Protein AF-A0A564YVU2-F1 (afdb_monomer)

Radius of gyration: 32.35 Å; Cα contacts (8 Å, |Δi|>4): 87; chains: 1; bounding box: 43×33×101 Å

Solvent-accessible surface area (backbone atoms only — not comparable to full-atom values): 7230 Å² total; per-residue (Å²): 135,49,68,50,77,39,76,57,88,86,67,88,73,65,45,66,62,50,31,50,33,33,74,71,58,69,29,54,33,39,36,28,19,62,72,58,45,68,63,29,50,65,53,35,66,73,68,58,86,68,83,89,68,81,58,48,75,42,78,42,62,59,74,78,72,61,46,74,64,60,52,51,53,48,51,51,52,51,51,52,50,52,54,50,53,54,52,51,53,52,53,61,66,68,68,59,80,80,72,81,79,76,82,75,90,71,92,81,86,83,84,86,82,85,131

Nearest PDB structures (foldseek):
  4gri-assembly2_B  TM=6.496E-01  e=3.441E-01  Borreliella burgdorferi B31
  3ru6-assembly2_C  TM=5.193E-01  e=1.873E+00  Campylobacter jejuni subsp. jejuni NCTC 11168 = ATCC 700819
  3ru6-assembly1_D  TM=5.186E-01  e=2.457E+00  Campylobacter jejuni subsp. jejuni NCTC 11168 = ATCC 700819
  3ru6-assembly2_B  TM=5.489E-01  e=3.690E+00  Campylobacter jejuni subsp. jejuni NCTC 11168 = ATCC 700819
  8bvk-assembly1_B  TM=4.495E-01  e=1.335E+00  Agrobacterium tumefaciens

Mean predicted aligned error: 13.22 Å

Organism: Hymenolepis diminuta (NCBI:txid6216)

Structure (mmCIF, N/CA/C/O backbone):
data_AF-A0A564YVU2-F1
#
_entry.id   AF-A0A564YVU2-F1
#
loop_
_atom_site.group_PDB
_atom_site.id
_atom_site.type_symbol
_atom_site.label_atom_id
_atom_site.label_alt_id
_atom_site.label_comp_id
_atom_site.label_asym_id
_atom_site.label_entity_id
_atom_site.label_seq_id
_atom_site.pdbx_PDB_ins_code
_atom_site.Cartn_x
_atom_site.Cartn_y
_atom_site.Cartn_z
_atom_site.occupancy
_atom_site.B_iso_or_equiv
_atom_site.auth_seq_id
_atom_site.auth_comp_id
_atom_site.auth_asym_id
_atom_site.auth_atom_id
_atom_site.pdbx_PDB_model_num
ATOM 1 N N . GLU A 1 1 ? -6.988 -11.821 17.735 1.00 61.44 1 GLU A N 1
ATOM 2 C CA . GLU A 1 1 ? -7.608 -10.484 17.594 1.00 61.44 1 GLU A CA 1
ATOM 3 C C . GLU A 1 1 ? -7.427 -10.024 16.154 1.00 61.44 1 GLU A C 1
ATOM 5 O O . GLU A 1 1 ? -6.365 -10.292 15.605 1.00 61.44 1 GLU A O 1
ATOM 10 N N . ALA A 1 2 ? -8.451 -9.451 15.515 1.00 76.44 2 ALA A N 1
ATOM 11 C CA . ALA A 1 2 ? -8.392 -9.099 14.094 1.00 76.44 2 ALA A CA 1
ATOM 12 C C . ALA A 1 2 ? -7.869 -7.664 13.896 1.00 76.44 2 ALA A C 1
ATOM 14 O O . ALA A 1 2 ? -8.437 -6.712 14.438 1.00 76.44 2 ALA A O 1
ATOM 15 N N . SER A 1 3 ? -6.808 -7.533 13.097 1.00 89.19 3 SER A N 1
ATOM 16 C CA . SER A 1 3 ? -6.162 -6.271 12.726 1.00 89.19 3 SER A CA 1
ATOM 17 C C . SER A 1 3 ? -5.866 -6.271 11.231 1.00 89.19 3 SER A C 1
ATOM 19 O O . SER A 1 3 ? -5.480 -7.300 10.676 1.00 89.19 3 SER A O 1
ATOM 21 N N . LEU A 1 4 ? -6.029 -5.119 10.583 1.00 92.69 4 LEU A N 1
ATOM 22 C CA . LEU A 1 4 ? -5.739 -4.947 9.159 1.00 92.69 4 LEU A CA 1
ATOM 23 C C . LEU A 1 4 ? -4.499 -4.071 8.979 1.00 92.69 4 LEU A C 1
ATOM 25 O O . LEU A 1 4 ? -4.410 -3.001 9.573 1.00 92.69 4 LEU A O 1
ATOM 29 N N . ILE A 1 5 ? -3.567 -4.489 8.123 1.00 93.00 5 ILE A N 1
ATOM 30 C CA . ILE A 1 5 ? -2.399 -3.684 7.748 1.00 93.00 5 ILE A CA 1
ATOM 31 C C . ILE A 1 5 ? -2.370 -3.556 6.226 1.00 93.00 5 ILE A C 1
ATOM 33 O O . ILE A 1 5 ? -2.328 -4.563 5.524 1.00 93.00 5 ILE A O 1
ATOM 37 N N . CYS A 1 6 ? -2.370 -2.325 5.712 1.00 92.38 6 CYS A N 1
ATOM 38 C CA . CYS A 1 6 ? -2.205 -2.032 4.292 1.00 92.38 6 CYS A CA 1
ATOM 39 C C . CYS A 1 6 ? -1.179 -0.914 4.093 1.00 92.38 6 CYS A C 1
ATOM 41 O O . CYS A 1 6 ? -1.436 0.254 4.383 1.00 92.38 6 CYS A O 1
ATOM 43 N N . SER A 1 7 ? -0.008 -1.280 3.575 1.00 89.12 7 SER A N 1
ATOM 44 C CA . SER A 1 7 ? 1.122 -0.373 3.337 1.00 89.12 7 SER A CA 1
ATOM 45 C C . SER A 1 7 ? 1.180 0.192 1.914 1.00 89.12 7 SER A C 1
ATOM 47 O O . SER A 1 7 ? 2.153 0.849 1.550 1.00 89.12 7 SER A O 1
ATOM 49 N N . THR A 1 8 ? 0.163 -0.064 1.092 1.00 85.81 8 THR A N 1
ATOM 50 C CA . THR A 1 8 ? 0.114 0.331 -0.318 1.00 85.81 8 THR A CA 1
ATOM 51 C C . THR A 1 8 ? -1.199 1.027 -0.627 1.00 85.81 8 THR A C 1
ATOM 53 O O . THR A 1 8 ? -2.228 0.617 -0.110 1.00 85.81 8 THR A O 1
ATOM 56 N N . ASN A 1 9 ? -1.173 2.012 -1.525 1.00 86.38 9 ASN A N 1
ATOM 57 C CA . ASN A 1 9 ? -2.377 2.691 -2.021 1.00 86.38 9 ASN A CA 1
ATOM 58 C C . ASN A 1 9 ? -3.038 1.955 -3.200 1.00 86.38 9 ASN A C 1
ATOM 60 O O . ASN A 1 9 ? -3.996 2.437 -3.794 1.00 86.38 9 ASN A O 1
ATOM 64 N N . ARG A 1 10 ? -2.505 0.792 -3.597 1.00 88.56 10 ARG A N 1
ATOM 65 C CA . ARG A 1 10 ? -2.983 0.046 -4.775 1.00 88.56 10 ARG A CA 1
ATOM 66 C C . ARG A 1 10 ? -4.194 -0.845 -4.494 1.00 88.56 10 ARG A C 1
ATOM 68 O O . ARG A 1 10 ? -4.736 -1.434 -5.425 1.00 88.56 10 ARG A O 1
ATOM 75 N N . VAL A 1 11 ? -4.605 -0.970 -3.236 1.00 91.81 11 VAL A N 1
ATOM 76 C CA . VAL A 1 11 ? -5.773 -1.764 -2.837 1.00 91.81 11 VAL A CA 1
ATOM 77 C C . VAL A 1 11 ? -6.996 -0.860 -2.790 1.00 91.81 11 VAL A C 1
ATOM 79 O O . VAL A 1 11 ? -6.932 0.245 -2.270 1.00 91.81 11 VAL A O 1
ATOM 82 N N . HIS A 1 12 ? -8.122 -1.327 -3.318 1.00 92.62 12 HIS A N 1
ATOM 83 C CA . HIS A 1 12 ? -9.393 -0.623 -3.179 1.00 92.62 12 HIS A CA 1
ATOM 84 C C . HIS A 1 12 ? -10.181 -1.262 -2.041 1.00 92.62 12 HIS A C 1
ATOM 86 O O . HIS A 1 12 ? -10.441 -2.464 -2.066 1.00 92.62 12 HIS A O 1
ATOM 92 N N . PHE A 1 13 ? -10.542 -0.462 -1.042 1.00 94.19 13 PHE A N 1
ATOM 93 C CA . PHE A 1 13 ? -11.383 -0.903 0.064 1.00 94.19 13 PHE A CA 1
ATOM 94 C C . PHE A 1 13 ? -12.821 -0.445 -0.143 1.00 94.19 13 PHE A C 1
ATOM 96 O O . PHE A 1 13 ? -13.067 0.675 -0.591 1.00 94.19 13 PHE A O 1
ATOM 103 N N . ASP A 1 14 ? -13.769 -1.277 0.284 1.00 95.56 14 ASP A N 1
ATOM 104 C CA . ASP A 1 14 ? -15.079 -0.777 0.687 1.00 95.56 14 ASP A CA 1
ATOM 105 C C . ASP A 1 14 ? -14.916 -0.076 2.044 1.00 95.56 14 ASP A C 1
ATOM 107 O O . ASP A 1 14 ? -14.928 -0.700 3.110 1.00 95.56 14 ASP A O 1
ATOM 111 N N . TYR A 1 15 ? -14.696 1.238 1.999 1.00 93.75 15 TYR A N 1
ATOM 112 C CA . TYR A 1 15 ? -14.455 2.040 3.197 1.00 93.75 15 TYR A CA 1
ATOM 113 C C . TYR A 1 15 ? -15.673 2.108 4.122 1.00 93.75 15 TYR A C 1
ATOM 115 O O . TYR A 1 15 ? -15.507 2.282 5.328 1.00 93.75 15 TYR A O 1
ATOM 123 N N . LEU A 1 16 ? -16.888 1.932 3.592 1.00 93.44 16 LEU A N 1
ATOM 124 C CA . LEU A 1 16 ? -18.106 1.932 4.393 1.00 93.44 16 LEU A CA 1
ATOM 125 C C . LEU A 1 16 ? -18.220 0.632 5.193 1.00 93.44 16 LEU A C 1
ATOM 127 O O . LEU A 1 16 ? -18.482 0.666 6.397 1.00 93.44 16 LEU A O 1
ATOM 131 N N . ALA A 1 17 ? -17.978 -0.512 4.550 1.00 93.12 17 ALA A N 1
ATOM 132 C CA . ALA A 1 17 ? -17.914 -1.800 5.234 1.00 93.12 17 ALA A CA 1
ATOM 133 C C . ALA A 1 17 ? -16.769 -1.843 6.258 1.00 93.12 17 ALA A C 1
ATOM 135 O O . ALA A 1 17 ? -16.950 -2.349 7.370 1.00 93.12 17 ALA A O 1
ATOM 136 N N . LEU A 1 18 ? -15.614 -1.263 5.918 1.00 92.94 18 LEU A N 1
ATOM 137 C CA . LEU A 1 18 ? -14.469 -1.170 6.821 1.00 92.94 18 LEU A CA 1
ATOM 138 C C . LEU A 1 18 ? -14.778 -0.301 8.049 1.00 92.94 18 LEU A C 1
ATOM 140 O O . LEU A 1 18 ? -14.531 -0.733 9.174 1.00 92.94 18 LEU A O 1
ATOM 144 N N . ALA A 1 19 ? -15.380 0.878 7.858 1.00 91.19 19 ALA A N 1
ATOM 145 C CA . ALA A 1 19 ? -15.790 1.758 8.953 1.00 91.19 19 ALA A CA 1
ATOM 146 C C . ALA A 1 19 ? -16.821 1.086 9.875 1.00 91.19 19 ALA A C 1
ATOM 148 O O . ALA A 1 19 ? -16.681 1.132 11.095 1.00 91.19 19 ALA A O 1
ATOM 149 N N . ARG A 1 20 ? -17.821 0.391 9.311 1.00 90.44 20 ARG A N 1
ATOM 150 C CA . ARG A 1 20 ? -18.794 -0.389 10.100 1.00 90.44 20 ARG A CA 1
ATOM 151 C C . ARG A 1 20 ? -18.123 -1.495 10.904 1.00 90.44 20 ARG A C 1
ATOM 153 O O . ARG A 1 20 ? -18.430 -1.658 12.079 1.00 90.44 20 ARG A O 1
ATOM 160 N N . SER A 1 21 ? -17.193 -2.224 10.291 1.00 90.88 21 SER A N 1
ATOM 161 C CA . SER A 1 21 ? -16.475 -3.317 10.954 1.00 90.88 21 SER A CA 1
ATOM 162 C C . SER A 1 21 ? -15.610 -2.824 12.117 1.00 90.88 21 SER A C 1
ATOM 164 O O . SER A 1 21 ? -15.509 -3.513 13.130 1.00 90.88 21 SER A O 1
ATOM 166 N N . LEU A 1 22 ? -15.023 -1.630 11.991 1.00 89.69 22 LEU A N 1
ATOM 167 C CA . LEU A 1 22 ? -14.296 -0.965 13.074 1.00 89.69 22 LEU A CA 1
ATOM 168 C C . LEU A 1 22 ? -15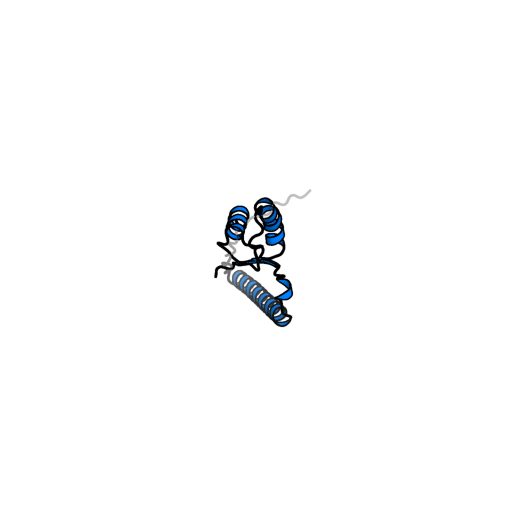.230 -0.554 14.216 1.00 89.69 22 LEU A C 1
ATOM 170 O O . LEU A 1 22 ? -14.960 -0.876 15.368 1.00 89.69 22 LEU A O 1
ATOM 174 N N . ASN A 1 23 ? -16.359 0.079 13.896 1.00 86.94 23 ASN A N 1
ATOM 175 C CA . ASN A 1 23 ? -17.322 0.542 14.900 1.00 86.94 23 ASN A CA 1
ATOM 176 C C . ASN A 1 23 ? -18.030 -0.599 15.637 1.00 86.94 23 ASN A C 1
ATOM 178 O O . ASN A 1 23 ? -18.357 -0.477 16.811 1.00 86.94 23 ASN A O 1
ATOM 182 N N . GLN A 1 24 ? -18.246 -1.729 14.965 1.00 87.69 24 GLN A N 1
ATOM 183 C CA . GLN A 1 24 ? -18.825 -2.931 15.568 1.00 87.69 24 GLN A CA 1
ATOM 184 C C . GLN A 1 24 ? -17.812 -3.734 16.400 1.00 87.69 24 GLN A C 1
ATOM 186 O O . GLN A 1 24 ? -18.179 -4.740 17.000 1.00 87.69 24 GLN A O 1
ATOM 191 N N . GLY A 1 25 ? -16.534 -3.337 16.414 1.00 86.88 25 GLY A N 1
ATOM 192 C CA . GLY A 1 25 ? -15.471 -4.067 17.106 1.00 86.88 25 GLY A CA 1
ATOM 193 C C . GLY A 1 25 ? -15.070 -5.386 16.435 1.00 86.88 25 GLY A C 1
ATOM 194 O O . GLY A 1 25 ? -14.280 -6.142 17.002 1.00 86.88 25 GLY A O 1
ATOM 195 N N . ASN A 1 26 ? -15.561 -5.658 15.219 1.00 89.31 26 ASN A N 1
ATOM 196 C CA . ASN A 1 26 ? -15.160 -6.824 14.423 1.00 89.31 26 ASN A CA 1
ATOM 197 C C . ASN A 1 26 ? -13.681 -6.733 14.022 1.00 89.31 26 ASN A C 1
ATOM 199 O O . ASN A 1 26 ? -12.994 -7.747 13.905 1.00 89.31 26 ASN A O 1
ATOM 203 N N . ILE A 1 27 ? -13.190 -5.506 13.829 1.00 90.56 27 ILE A N 1
ATOM 204 C CA . ILE A 1 27 ? -11.778 -5.188 13.625 1.00 90.56 27 ILE A CA 1
ATOM 205 C C . ILE A 1 27 ? -11.354 -4.247 14.749 1.00 90.56 27 ILE A C 1
ATOM 207 O O . ILE A 1 27 ? -11.957 -3.194 14.935 1.00 90.56 27 ILE A O 1
ATOM 211 N N . LYS A 1 28 ? -10.300 -4.609 15.488 1.00 88.25 28 LYS A N 1
ATOM 212 C CA . LYS A 1 28 ? -9.815 -3.793 16.613 1.00 88.25 28 LYS A CA 1
ATOM 213 C C . LYS A 1 28 ? -8.952 -2.618 16.162 1.00 88.25 28 LYS A C 1
ATOM 215 O O . LYS A 1 28 ? -8.945 -1.565 16.799 1.00 88.25 28 LYS A O 1
ATOM 220 N N . SER A 1 29 ? -8.174 -2.819 15.102 1.00 91.62 29 SER A N 1
ATOM 221 C CA . SER A 1 29 ? -7.226 -1.820 14.625 1.00 91.62 29 SER A CA 1
ATOM 222 C C . SER A 1 29 ? -6.955 -1.926 13.134 1.00 91.62 29 SER A C 1
ATOM 224 O O . SER A 1 29 ? -7.013 -3.007 12.538 1.00 91.62 29 SER A O 1
ATOM 226 N N . VAL A 1 30 ? -6.621 -0.783 12.543 1.00 93.88 30 VAL A N 1
ATOM 227 C CA . VAL A 1 30 ? -6.154 -0.689 11.163 1.00 93.88 30 VAL A CA 1
ATOM 228 C C . VAL A 1 30 ? -4.881 0.142 11.101 1.00 93.88 30 VAL A C 1
ATOM 230 O O . VAL A 1 30 ? -4.776 1.193 11.729 1.00 93.88 30 VAL A O 1
ATOM 233 N N . VAL A 1 31 ? -3.918 -0.325 10.317 1.00 94.00 31 VAL A N 1
ATOM 234 C CA . VAL A 1 31 ? -2.696 0.402 9.980 1.00 94.00 31 VAL A CA 1
ATOM 235 C C . VAL A 1 31 ? -2.700 0.608 8.475 1.00 94.00 31 VAL A C 1
ATOM 237 O O . VAL A 1 31 ? -2.546 -0.347 7.716 1.00 94.00 31 VAL A O 1
ATOM 240 N N . LEU A 1 32 ? -2.936 1.834 8.027 1.00 94.06 32 LEU A N 1
ATOM 241 C CA . LEU A 1 32 ? -3.225 2.134 6.629 1.00 94.06 32 LEU A CA 1
ATOM 242 C C . LEU A 1 32 ? -2.333 3.258 6.115 1.00 94.06 32 LEU A C 1
ATOM 244 O O . LEU A 1 32 ? -1.911 4.135 6.866 1.00 94.06 32 LEU A O 1
ATOM 248 N N . ALA A 1 33 ? -2.036 3.239 4.820 1.00 92.81 33 ALA A N 1
ATOM 249 C CA . ALA A 1 33 ? -1.365 4.356 4.176 1.00 92.81 33 ALA A CA 1
ATOM 250 C C . ALA A 1 33 ? -2.242 5.624 4.218 1.00 92.81 33 ALA A C 1
ATOM 252 O O . ALA A 1 33 ? -3.473 5.549 4.285 1.00 92.81 33 ALA A O 1
ATOM 253 N N . LYS A 1 34 ? -1.601 6.796 4.157 1.00 91.50 34 LYS A N 1
ATOM 254 C CA . LYS A 1 34 ? -2.245 8.111 4.323 1.00 91.50 34 LYS A CA 1
ATOM 255 C C . LYS A 1 34 ? -3.510 8.306 3.477 1.00 91.50 34 LYS A C 1
ATOM 257 O O . LYS A 1 34 ? -4.501 8.836 3.970 1.00 91.50 34 LYS A O 1
ATOM 262 N N . GLU A 1 35 ? -3.491 7.868 2.219 1.00 92.06 35 GLU A N 1
ATOM 263 C CA . GLU A 1 35 ? -4.636 8.005 1.307 1.00 92.06 35 GLU A CA 1
ATOM 264 C C . GLU A 1 35 ? -5.851 7.199 1.783 1.00 92.06 35 GLU A C 1
ATOM 266 O O . GLU A 1 35 ? -6.974 7.698 1.779 1.00 92.06 35 GLU A O 1
ATOM 271 N N . HIS A 1 36 ? -5.637 5.979 2.275 1.00 94.56 36 HIS A N 1
ATOM 272 C CA . HIS A 1 36 ? -6.714 5.160 2.830 1.00 94.56 36 HIS A CA 1
ATOM 273 C C . HIS A 1 36 ? -7.292 5.754 4.114 1.00 94.56 36 HIS A C 1
ATOM 275 O O . HIS A 1 36 ? -8.502 5.692 4.321 1.00 94.56 36 HIS A O 1
ATOM 281 N N . ILE A 1 37 ? -6.455 6.367 4.953 1.00 92.38 37 ILE A N 1
ATOM 282 C CA . ILE A 1 37 ? -6.910 7.054 6.167 1.00 92.38 37 ILE A CA 1
ATOM 283 C C . ILE A 1 37 ? -7.791 8.250 5.828 1.00 92.38 37 ILE A C 1
ATOM 285 O O . ILE A 1 37 ? -8.844 8.414 6.443 1.00 92.38 37 ILE A O 1
ATOM 289 N N . ALA A 1 38 ? -7.401 9.046 4.830 1.00 92.00 38 ALA A N 1
ATOM 290 C CA . ALA A 1 38 ? -8.183 10.194 4.382 1.00 92.00 38 ALA A CA 1
ATOM 291 C C . ALA A 1 38 ? -9.594 9.794 3.910 1.00 92.00 38 ALA A C 1
ATOM 293 O O . ALA A 1 38 ? -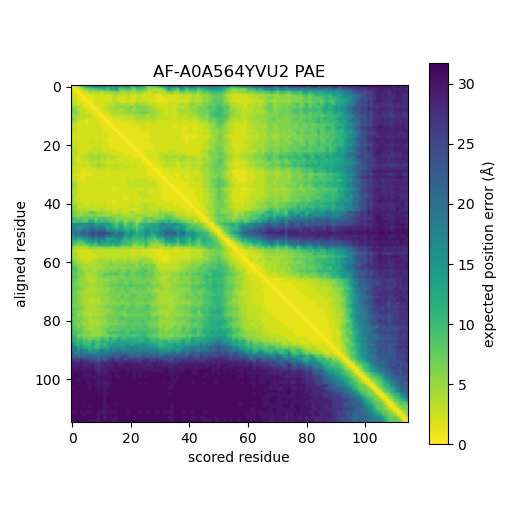10.547 10.531 4.147 1.00 92.00 38 ALA A O 1
ATOM 294 N N . ASN A 1 39 ? -9.738 8.609 3.309 1.00 93.56 39 ASN A N 1
ATOM 295 C CA . ASN A 1 39 ? -11.032 8.079 2.870 1.00 93.56 39 ASN A CA 1
ATOM 296 C C . ASN A 1 39 ? -11.845 7.446 4.012 1.00 93.56 39 ASN A C 1
ATOM 298 O O . ASN A 1 39 ? -13.073 7.505 4.009 1.00 93.56 39 ASN A O 1
ATOM 302 N N . LEU A 1 40 ? -11.176 6.828 4.989 1.00 92.19 40 LEU A N 1
ATOM 303 C CA . LEU A 1 40 ? -11.823 6.097 6.080 1.00 92.19 40 LEU A CA 1
ATOM 304 C C . LEU A 1 40 ? -12.302 7.007 7.221 1.00 92.19 40 LEU A C 1
ATOM 306 O O . LEU A 1 40 ? -13.390 6.792 7.756 1.00 92.19 40 LEU A O 1
ATOM 310 N N . LEU A 1 41 ? -11.501 8.009 7.604 1.00 88.81 41 LEU A N 1
ATOM 311 C CA . LEU A 1 41 ? -11.769 8.877 8.759 1.00 88.81 41 LEU A CA 1
ATOM 312 C C . LEU A 1 41 ? -13.143 9.564 8.712 1.00 88.81 41 LEU A C 1
ATOM 314 O O . LEU A 1 41 ? -13.856 9.461 9.711 1.00 88.81 41 LEU A O 1
ATOM 318 N N . PRO A 1 42 ? -13.564 10.200 7.597 1.00 88.69 42 PRO A N 1
ATOM 319 C CA . PRO A 1 42 ? -14.855 10.888 7.540 1.00 88.69 42 PRO A CA 1
ATOM 320 C C . PRO A 1 42 ? -16.041 9.946 7.788 1.00 88.69 42 PRO A C 1
ATOM 322 O O . PRO A 1 42 ? -16.993 10.294 8.490 1.00 88.69 42 PRO A O 1
ATOM 325 N N . LEU A 1 43 ? -15.964 8.724 7.253 1.00 88.44 43 LEU A N 1
ATOM 326 C CA . LEU A 1 43 ? -17.001 7.706 7.414 1.00 88.44 43 LEU A CA 1
ATOM 327 C C . LEU A 1 43 ? -17.040 7.196 8.852 1.00 88.44 43 LEU A C 1
ATOM 329 O O . LEU A 1 43 ? -18.110 7.103 9.451 1.00 88.44 43 LEU A O 1
ATOM 333 N N . HIS A 1 44 ? -15.872 6.928 9.428 1.00 83.19 44 HIS A N 1
ATOM 334 C CA . HIS A 1 44 ? -15.754 6.504 10.814 1.00 83.19 44 HIS A CA 1
ATOM 335 C C . HIS A 1 44 ? -16.366 7.534 11.782 1.00 83.19 44 HIS A C 1
ATOM 337 O O . HIS A 1 44 ? -17.190 7.167 12.619 1.00 83.19 44 HIS A O 1
ATOM 343 N N . THR A 1 45 ? -16.050 8.826 11.613 1.00 78.56 45 THR A N 1
ATOM 344 C CA . THR A 1 45 ? -16.605 9.908 12.447 1.00 78.56 45 THR A CA 1
ATOM 345 C C . THR A 1 45 ? -18.114 10.077 12.306 1.00 78.56 45 THR A C 1
ATOM 347 O O . THR A 1 45 ? -18.758 10.504 13.254 1.00 78.56 45 THR A O 1
ATOM 350 N N . SER A 1 46 ? -18.687 9.735 11.148 1.00 76.44 46 SER A N 1
ATOM 351 C CA . SER A 1 46 ? -20.134 9.851 10.913 1.00 76.44 46 SER A CA 1
ATOM 352 C C . SER A 1 46 ? -20.960 8.707 11.509 1.00 76.44 46 SER A C 1
ATOM 354 O O . SER A 1 46 ? -22.150 8.874 11.741 1.00 76.44 46 SER A O 1
ATOM 356 N N . ILE A 1 47 ? -20.346 7.541 11.733 1.00 76.44 47 ILE A N 1
ATOM 357 C CA . ILE A 1 47 ? -21.037 6.324 12.194 1.00 76.44 47 ILE A CA 1
ATOM 358 C C . ILE A 1 47 ? -20.863 6.125 13.711 1.00 76.44 47 ILE A C 1
ATOM 360 O O . ILE A 1 47 ? -21.674 5.457 14.348 1.00 76.44 47 ILE A O 1
ATOM 364 N N . SER A 1 48 ? -19.800 6.677 14.300 1.00 65.75 48 SER A N 1
ATOM 365 C CA . SER A 1 48 ? -19.481 6.515 15.720 1.00 65.75 48 SER A CA 1
ATOM 366 C C . SER A 1 48 ? -20.295 7.477 16.601 1.00 65.75 48 SER A C 1
ATOM 368 O O . SER A 1 48 ? -19.795 8.533 16.979 1.00 65.75 48 SER A O 1
ATOM 370 N N . GLU A 1 49 ? -21.522 7.102 16.973 1.00 60.94 49 GLU A N 1
ATOM 371 C CA . GLU A 1 49 ? -22.300 7.798 18.021 1.00 60.94 49 GLU A CA 1
ATOM 372 C C . GLU A 1 49 ? -21.944 7.335 19.447 1.00 60.94 49 GLU A C 1
ATOM 374 O O . GLU A 1 49 ? -22.212 8.048 20.414 1.00 60.94 49 GLU A O 1
ATOM 379 N N . ASP A 1 50 ? -21.307 6.167 19.596 1.00 59.53 50 ASP A N 1
ATOM 380 C CA . ASP A 1 50 ? -21.097 5.515 20.892 1.00 59.53 50 ASP A CA 1
ATOM 381 C C . ASP A 1 50 ? -19.599 5.379 21.229 1.00 59.53 50 ASP A C 1
ATOM 383 O O . ASP A 1 50 ? -18.804 4.817 20.478 1.00 59.53 50 ASP A O 1
ATOM 387 N N . THR A 1 51 ? -19.190 5.925 22.376 1.00 54.00 51 THR A N 1
ATOM 388 C CA . THR A 1 51 ? -17.784 6.181 22.762 1.00 54.00 51 THR A CA 1
ATOM 389 C C . THR A 1 51 ? -17.084 4.999 23.445 1.00 54.00 51 THR A C 1
ATOM 391 O O . THR A 1 51 ? -15.987 5.154 23.984 1.00 54.00 51 THR A O 1
ATOM 394 N N . ARG A 1 52 ? -17.677 3.797 23.454 1.00 54.66 52 ARG A N 1
ATOM 395 C CA . ARG A 1 52 ? -17.182 2.691 24.300 1.00 54.66 52 ARG A CA 1
ATOM 396 C C . ARG A 1 52 ? -15.854 2.065 23.867 1.00 54.66 52 ARG A C 1
ATOM 398 O O . ARG A 1 52 ? -15.195 1.457 24.707 1.00 54.66 52 ARG A O 1
ATOM 405 N N . SER A 1 53 ? -15.407 2.256 22.627 1.00 59.09 53 SER A N 1
ATOM 406 C CA . SER A 1 53 ? -14.010 2.009 22.251 1.00 59.09 53 SER A CA 1
ATOM 407 C C . SER A 1 53 ? -13.663 2.741 20.960 1.00 59.09 53 SER A C 1
ATOM 409 O O . SER A 1 53 ? -14.147 2.365 19.896 1.00 59.09 53 SER A O 1
ATOM 411 N N . SER A 1 54 ? -12.803 3.754 21.029 1.00 64.56 54 SER A N 1
ATOM 412 C CA . SER A 1 54 ? -12.246 4.371 19.823 1.00 64.56 54 SER A CA 1
ATOM 413 C C . SER A 1 54 ? -11.384 3.338 19.085 1.00 64.56 54 SER A C 1
ATOM 415 O O . SER A 1 54 ? -10.405 2.858 19.669 1.00 64.56 54 SER A O 1
ATOM 417 N N . PRO A 1 55 ? -11.705 2.956 17.837 1.00 70.38 55 PRO A N 1
ATOM 418 C CA . PRO A 1 55 ? -10.886 2.003 17.106 1.00 70.38 55 PRO A CA 1
ATOM 419 C C . PRO A 1 55 ? -9.513 2.600 16.809 1.00 70.38 55 PRO A C 1
ATOM 421 O O . PRO A 1 55 ? -9.349 3.798 16.567 1.00 70.38 55 PRO A O 1
ATOM 424 N N . ASN A 1 56 ? -8.499 1.741 16.843 1.00 85.38 56 ASN A N 1
ATOM 425 C CA . ASN A 1 56 ? -7.112 2.158 16.705 1.00 85.38 56 ASN A CA 1
ATOM 426 C C . ASN A 1 56 ? -6.750 2.262 15.215 1.00 85.38 56 ASN A C 1
ATOM 428 O O . ASN A 1 56 ? -6.441 1.257 14.572 1.00 85.38 56 ASN A O 1
ATOM 432 N N . ILE A 1 57 ? -6.842 3.474 14.664 1.00 90.69 57 ILE A N 1
ATOM 433 C CA . ILE A 1 57 ? -6.487 3.803 13.277 1.00 90.69 57 ILE A CA 1
ATOM 434 C C . ILE A 1 57 ? -5.093 4.442 13.276 1.00 90.69 57 ILE A C 1
ATOM 436 O O . ILE A 1 57 ? -4.900 5.501 13.870 1.00 90.69 57 ILE A O 1
ATOM 440 N N . GLN A 1 58 ? -4.125 3.824 12.598 1.00 91.88 58 GLN A N 1
ATOM 441 C CA . GLN A 1 58 ? -2.744 4.311 12.522 1.00 91.88 58 GLN A CA 1
ATOM 442 C C . GLN A 1 58 ? -2.286 4.509 11.083 1.00 91.88 58 GLN A C 1
ATOM 444 O O . GLN A 1 58 ? -2.556 3.683 10.212 1.00 91.88 58 GLN A O 1
ATOM 449 N N . GLU A 1 59 ? -1.530 5.581 10.852 1.00 92.50 59 GLU A N 1
ATOM 450 C CA . GLU A 1 59 ? -0.880 5.840 9.570 1.00 92.50 59 GLU A CA 1
ATOM 451 C C . GLU A 1 59 ? 0.440 5.084 9.457 1.00 92.50 59 GLU A C 1
ATOM 453 O O . GLU A 1 59 ? 1.329 5.226 10.298 1.00 92.50 59 GLU A O 1
ATOM 458 N N . ILE A 1 60 ? 0.601 4.340 8.364 1.00 91.94 60 ILE A N 1
ATOM 459 C CA . ILE A 1 60 ? 1.915 3.885 7.917 1.00 91.94 60 ILE A CA 1
ATOM 460 C C . ILE A 1 60 ? 2.436 4.815 6.830 1.00 91.94 60 ILE A C 1
ATOM 462 O O . ILE A 1 60 ? 1.743 5.125 5.862 1.00 91.94 60 ILE A O 1
ATOM 466 N N . ASN A 1 61 ? 3.689 5.240 6.981 1.00 87.44 61 ASN A N 1
ATOM 467 C CA . ASN A 1 61 ? 4.407 5.985 5.958 1.00 87.44 61 ASN A CA 1
ATOM 468 C C . ASN A 1 61 ? 5.320 5.013 5.191 1.00 87.44 61 ASN A C 1
ATOM 470 O O . ASN A 1 61 ? 6.361 4.626 5.732 1.00 87.44 61 ASN A O 1
ATOM 474 N N . PRO A 1 62 ? 4.983 4.634 3.943 1.00 81.62 62 PRO A N 1
ATOM 475 C CA . PRO A 1 62 ? 5.771 3.667 3.182 1.00 81.62 62 PRO A CA 1
ATOM 476 C C . PRO A 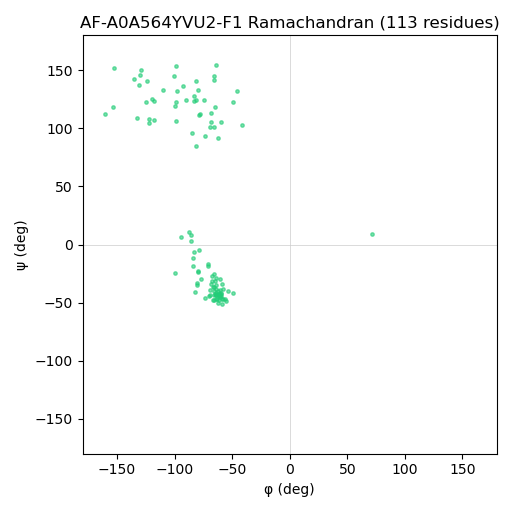1 62 ? 7.210 4.128 2.938 1.00 81.62 62 PRO A C 1
ATOM 478 O O . PRO A 1 62 ? 8.113 3.301 2.888 1.00 81.62 62 PRO A O 1
ATOM 481 N N . ALA A 1 63 ? 7.460 5.441 2.855 1.00 83.81 63 ALA A N 1
ATOM 482 C CA . ALA A 1 63 ? 8.811 5.960 2.663 1.00 83.81 63 ALA A CA 1
ATOM 483 C C . ALA A 1 63 ? 9.716 5.709 3.878 1.00 83.81 63 ALA A C 1
ATOM 485 O O . ALA A 1 63 ? 10.921 5.551 3.707 1.00 83.81 63 ALA A O 1
ATOM 486 N N . LYS A 1 64 ? 9.154 5.595 5.092 1.00 85.19 64 LYS A N 1
ATOM 487 C CA . LYS A 1 64 ? 9.922 5.199 6.286 1.00 85.19 64 LYS A CA 1
ATOM 488 C C . LYS A 1 64 ? 10.342 3.727 6.265 1.00 85.19 64 LYS A C 1
ATOM 490 O O . LYS A 1 64 ? 11.227 3.350 7.023 1.00 85.19 64 LYS A O 1
ATOM 495 N N . LEU A 1 65 ? 9.721 2.905 5.418 1.00 83.50 65 LEU A N 1
ATOM 496 C CA . LEU A 1 65 ? 10.088 1.498 5.241 1.00 83.50 65 LEU A CA 1
ATOM 497 C C . LEU A 1 65 ? 11.249 1.323 4.250 1.00 83.50 65 LEU A C 1
ATOM 499 O O . LEU A 1 65 ? 11.802 0.231 4.143 1.00 83.50 65 LEU A O 1
ATOM 503 N N . LEU A 1 66 ? 11.617 2.378 3.516 1.00 88.75 66 LEU A N 1
ATOM 504 C CA . LEU A 1 66 ? 12.690 2.330 2.529 1.00 88.75 66 LEU A CA 1
ATOM 505 C C . LEU A 1 66 ? 14.045 2.520 3.209 1.00 88.75 66 LEU A C 1
ATOM 5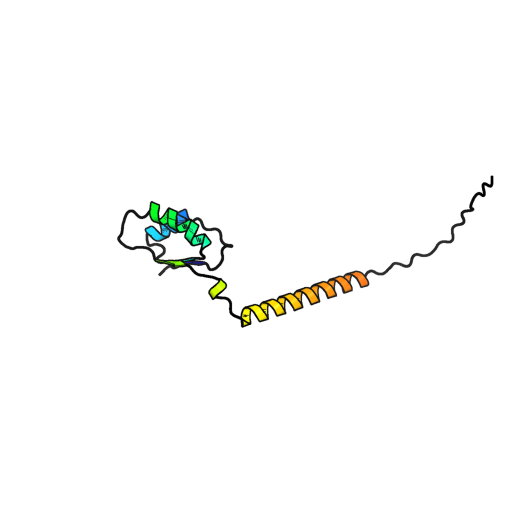07 O O . LEU A 1 66 ? 14.308 3.540 3.844 1.00 88.75 66 LEU A O 1
ATOM 511 N N . THR A 1 67 ? 14.942 1.557 3.015 1.00 93.44 67 THR A N 1
ATOM 512 C CA . THR A 1 67 ? 16.341 1.669 3.439 1.00 93.44 67 THR A CA 1
ATOM 513 C C . THR A 1 67 ? 17.224 2.083 2.265 1.00 93.44 67 THR A C 1
ATOM 515 O O . THR A 1 67 ? 16.930 1.772 1.106 1.00 93.44 67 THR A O 1
ATOM 518 N N . LYS A 1 68 ? 18.356 2.740 2.550 1.00 94.75 68 LYS A N 1
ATOM 519 C CA . LYS A 1 68 ? 19.365 3.069 1.526 1.00 94.75 68 LYS A CA 1
ATOM 520 C C . LYS A 1 68 ? 19.810 1.824 0.750 1.00 94.75 68 LYS A C 1
ATOM 522 O O . LYS A 1 68 ? 19.962 1.879 -0.465 1.00 94.75 68 LYS A O 1
ATOM 527 N N . GLU A 1 69 ? 19.980 0.709 1.454 1.00 96.00 69 GLU A N 1
ATOM 528 C CA . GLU A 1 69 ? 20.333 -0.580 0.864 1.00 96.00 69 GLU A CA 1
ATOM 529 C C . GLU A 1 69 ? 19.250 -1.078 -0.099 1.00 96.00 69 GLU A C 1
ATOM 531 O O . GLU A 1 69 ? 19.555 -1.353 -1.255 1.00 96.00 69 GLU A O 1
ATOM 536 N N . SER A 1 70 ? 17.979 -1.090 0.321 1.00 94.19 70 SER A N 1
ATOM 537 C CA . SER A 1 70 ? 16.865 -1.519 -0.538 1.00 94.19 70 SER A CA 1
ATOM 538 C C . SER A 1 70 ? 16.759 -0.689 -1.823 1.00 94.19 70 SER A C 1
ATOM 540 O O . SER A 1 70 ? 16.519 -1.236 -2.899 1.00 94.19 70 SER A O 1
ATOM 542 N N . LEU A 1 71 ? 17.015 0.621 -1.736 1.00 95.06 71 LEU A N 1
ATOM 543 C CA . LEU A 1 71 ? 17.020 1.521 -2.888 1.00 95.06 71 LEU A CA 1
ATOM 544 C C . LEU A 1 71 ? 18.196 1.249 -3.828 1.00 95.06 71 LEU A C 1
ATOM 546 O O . LEU A 1 71 ? 18.006 1.224 -5.044 1.00 95.06 71 LEU A O 1
ATOM 550 N N . ASN A 1 72 ? 19.397 1.036 -3.286 1.00 97.38 72 ASN A N 1
ATOM 551 C CA . ASN A 1 72 ? 20.576 0.708 -4.086 1.00 97.38 72 ASN A CA 1
ATOM 552 C C . ASN A 1 72 ? 20.395 -0.627 -4.816 1.00 97.38 72 ASN A C 1
ATOM 554 O O . ASN A 1 72 ? 20.599 -0.690 -6.027 1.00 97.38 72 ASN A O 1
ATOM 558 N N . THR A 1 73 ? 19.934 -1.659 -4.108 1.00 97.69 73 THR A N 1
ATOM 559 C CA . THR A 1 73 ? 19.638 -2.972 -4.690 1.00 97.69 73 THR A CA 1
ATOM 560 C C . THR A 1 73 ? 18.570 -2.870 -5.773 1.00 97.69 73 THR A C 1
ATOM 562 O O . THR A 1 73 ? 18.737 -3.414 -6.861 1.00 97.69 73 THR A O 1
ATOM 565 N N . HIS A 1 74 ? 17.494 -2.112 -5.536 1.00 97.00 74 HIS A N 1
ATOM 566 C CA . HIS A 1 74 ? 16.460 -1.905 -6.548 1.00 97.00 74 HIS A CA 1
ATOM 567 C C . HIS A 1 74 ? 17.011 -1.228 -7.811 1.00 97.00 74 HIS A C 1
ATOM 569 O O . HIS A 1 74 ? 16.741 -1.690 -8.918 1.00 97.00 74 HIS A O 1
ATOM 575 N N . ARG A 1 75 ? 17.825 -0.174 -7.665 1.00 97.56 75 ARG A N 1
ATOM 576 C CA . ARG A 1 75 ? 18.456 0.519 -8.803 1.00 97.56 75 ARG A CA 1
ATOM 577 C C . ARG A 1 75 ? 19.365 -0.405 -9.607 1.00 97.56 75 ARG A C 1
ATOM 579 O O . ARG A 1 75 ? 19.300 -0.387 -10.834 1.00 97.56 75 ARG A O 1
ATOM 586 N N . GLN A 1 76 ? 20.170 -1.219 -8.927 1.00 98.25 76 GLN A N 1
ATOM 587 C CA . GLN A 1 76 ? 21.035 -2.198 -9.577 1.00 98.25 76 GLN A CA 1
ATOM 588 C C . GLN A 1 76 ? 20.210 -3.222 -10.367 1.00 98.25 76 GLN A C 1
ATOM 590 O O . GLN A 1 76 ? 20.455 -3.421 -11.554 1.00 98.25 76 GLN A O 1
ATOM 595 N N . ASN A 1 77 ? 19.166 -3.785 -9.753 1.00 98.12 77 ASN A N 1
ATOM 596 C CA . ASN A 1 77 ? 18.285 -4.756 -10.404 1.00 98.12 77 ASN A CA 1
ATOM 597 C C . ASN A 1 77 ? 17.594 -4.174 -11.647 1.00 98.12 77 ASN A C 1
ATOM 599 O O . ASN A 1 77 ? 17.496 -4.845 -12.672 1.00 98.12 77 ASN A O 1
ATOM 603 N N . VAL A 1 78 ? 17.132 -2.921 -11.578 1.00 98.19 78 VAL A N 1
ATOM 604 C CA . VAL A 1 78 ? 16.523 -2.226 -12.724 1.00 98.19 78 VAL A CA 1
ATOM 605 C C . VAL A 1 78 ? 17.551 -1.997 -13.834 1.00 98.19 78 VAL A C 1
ATOM 607 O O . VAL A 1 78 ? 17.249 -2.253 -14.998 1.00 98.19 78 VAL A O 1
ATOM 610 N N . SER A 1 79 ? 18.768 -1.566 -13.491 1.00 98.12 79 SER A N 1
ATOM 611 C CA . SER A 1 79 ? 19.861 -1.381 -14.456 1.00 98.12 79 SER A CA 1
ATOM 612 C C . SER A 1 79 ? 20.200 -2.683 -15.190 1.00 98.12 79 SER A C 1
ATOM 614 O O . SER A 1 79 ? 20.285 -2.718 -16.422 1.00 98.12 79 SER A O 1
ATOM 616 N N . GLU A 1 80 ? 20.324 -3.782 -14.446 1.00 97.94 80 GLU A N 1
ATOM 617 C CA . GLU A 1 80 ? 20.586 -5.104 -15.011 1.00 97.94 80 GLU A CA 1
ATOM 618 C C . GLU A 1 80 ? 19.443 -5.589 -15.900 1.00 97.94 80 GLU A C 1
ATOM 620 O O . GLU A 1 80 ? 19.694 -6.102 -16.991 1.00 97.94 80 GLU A O 1
ATOM 625 N N . PHE A 1 81 ? 18.193 -5.399 -15.470 1.00 97.81 81 PHE A N 1
ATOM 626 C CA . PHE A 1 81 ? 17.021 -5.756 -16.262 1.00 97.81 81 PHE A CA 1
ATOM 627 C C . PHE A 1 81 ? 17.004 -5.021 -17.605 1.00 97.81 81 PHE A C 1
ATOM 629 O O . PHE A 1 81 ? 16.896 -5.661 -18.650 1.00 97.81 81 PHE A O 1
ATOM 636 N N . VAL A 1 82 ? 17.171 -3.694 -17.594 1.00 97.38 82 VAL A N 1
ATOM 637 C CA . VAL A 1 82 ? 17.185 -2.879 -18.819 1.00 97.38 82 VAL A CA 1
ATOM 638 C C . VAL A 1 82 ? 18.337 -3.293 -19.733 1.00 97.38 82 VAL A C 1
ATOM 640 O O . VAL A 1 82 ? 18.140 -3.462 -20.933 1.00 97.38 82 VAL A O 1
ATOM 643 N N . SER A 1 83 ? 19.525 -3.529 -19.173 1.00 96.69 83 SER A N 1
ATOM 644 C CA . SER A 1 83 ? 20.693 -3.965 -19.945 1.00 96.69 83 SER A CA 1
ATOM 645 C C . SER A 1 83 ? 20.457 -5.310 -20.636 1.00 96.69 83 SER A C 1
ATOM 647 O O . SER A 1 83 ? 20.816 -5.484 -21.800 1.00 96.69 83 SER A O 1
ATOM 649 N N . ARG A 1 84 ? 19.834 -6.273 -19.944 1.00 96.50 84 ARG A N 1
ATOM 650 C CA . ARG A 1 84 ? 19.473 -7.573 -20.532 1.00 96.50 84 ARG A CA 1
ATOM 651 C C . ARG A 1 84 ? 18.418 -7.412 -21.618 1.00 96.50 84 ARG A C 1
ATOM 653 O O . ARG A 1 84 ? 18.619 -7.906 -22.721 1.00 96.50 84 ARG A O 1
ATOM 660 N N . PHE A 1 85 ? 17.363 -6.653 -21.337 1.00 96.75 85 PHE A N 1
ATOM 661 C CA . PHE A 1 85 ? 16.282 -6.397 -22.284 1.00 96.75 85 PHE A CA 1
ATOM 662 C C . PHE A 1 85 ? 16.793 -5.797 -23.602 1.00 96.75 85 PHE A C 1
ATOM 664 O O . PHE A 1 85 ? 16.467 -6.296 -24.677 1.00 96.75 85 PHE A O 1
ATOM 671 N N . LEU A 1 86 ? 17.656 -4.778 -23.532 1.00 95.12 86 LEU A N 1
ATOM 672 C CA . LEU A 1 86 ? 18.241 -4.154 -24.722 1.00 95.12 86 LEU A CA 1
ATOM 673 C C . LEU A 1 86 ? 19.138 -5.123 -25.504 1.00 95.12 86 LEU A C 1
ATOM 675 O O . LEU A 1 86 ? 19.049 -5.190 -26.729 1.00 95.12 86 LEU A O 1
ATOM 679 N N . ASN A 1 87 ? 19.971 -5.906 -24.815 1.00 93.12 87 ASN A N 1
ATOM 680 C CA . ASN A 1 87 ? 20.821 -6.902 -25.467 1.00 93.12 87 ASN A CA 1
ATOM 681 C C . ASN A 1 87 ? 20.003 -8.002 -26.157 1.00 93.12 87 ASN A C 1
ATOM 683 O O . ASN A 1 87 ? 20.366 -8.441 -27.249 1.00 93.12 87 ASN A O 1
ATOM 687 N N . ASP A 1 88 ? 18.902 -8.439 -25.550 1.00 92.75 88 ASP A N 1
ATOM 688 C CA . ASP A 1 88 ? 18.029 -9.455 -26.133 1.00 92.75 88 ASP A CA 1
ATOM 689 C C . ASP A 1 88 ? 17.287 -8.917 -27.363 1.00 92.75 88 ASP A C 1
ATOM 691 O O . ASP A 1 88 ? 17.228 -9.606 -28.382 1.00 92.75 88 ASP A O 1
ATOM 695 N N . MET A 1 89 ? 16.828 -7.660 -27.335 1.00 88.50 89 MET A N 1
ATOM 696 C CA . MET A 1 89 ? 16.272 -6.993 -28.520 1.00 88.50 89 MET A CA 1
ATOM 697 C C . MET A 1 89 ? 17.284 -6.906 -29.672 1.00 88.50 89 MET A C 1
ATOM 699 O O . MET A 1 89 ? 16.935 -7.171 -30.821 1.00 88.50 89 MET A O 1
ATOM 703 N N . VAL A 1 90 ? 18.544 -6.570 -29.378 1.00 85.62 90 VAL A N 1
ATOM 704 C CA . VAL A 1 90 ? 19.617 -6.510 -30.387 1.00 85.62 90 VAL A CA 1
ATOM 705 C C . VAL A 1 90 ? 19.922 -7.898 -30.962 1.00 85.62 90 VAL A C 1
ATOM 707 O O . VAL A 1 90 ? 20.102 -8.053 -32.167 1.00 85.62 90 VAL A O 1
ATOM 710 N N . LYS A 1 91 ? 19.936 -8.949 -30.138 1.00 81.75 91 LYS A N 1
ATOM 711 C CA . LYS A 1 91 ? 20.136 -10.324 -30.629 1.00 81.75 91 LYS A CA 1
ATOM 712 C C . LYS A 1 91 ? 18.983 -10.800 -31.515 1.00 81.75 91 LYS A C 1
ATOM 714 O O . LYS A 1 91 ? 19.223 -11.501 -32.499 1.00 81.75 91 LYS A O 1
ATOM 719 N N . GLN A 1 92 ? 17.749 -10.414 -31.193 1.00 75.69 92 GLN A N 1
ATOM 720 C CA . GLN A 1 92 ? 16.570 -10.736 -32.002 1.00 75.69 92 GLN A CA 1
ATOM 721 C C . GLN A 1 92 ? 16.568 -10.010 -33.355 1.00 75.69 92 GLN A C 1
ATOM 723 O O . GLN A 1 92 ? 16.137 -10.593 -34.345 1.00 75.69 92 GLN A O 1
ATOM 728 N N . SER A 1 93 ? 17.093 -8.784 -33.440 1.00 65.88 93 SER A N 1
ATOM 729 C CA . SER A 1 93 ? 17.174 -8.056 -34.715 1.00 65.88 93 SER A CA 1
ATOM 730 C C . SER A 1 93 ? 18.303 -8.546 -35.631 1.00 65.88 93 SER A C 1
ATOM 732 O O . SER A 1 93 ? 18.159 -8.508 -36.850 1.00 65.88 93 SER A O 1
ATOM 734 N N . ILE A 1 94 ? 19.406 -9.057 -35.073 1.00 61.31 94 ILE A N 1
ATOM 735 C CA . ILE A 1 94 ? 20.552 -9.576 -35.847 1.00 61.31 94 ILE A CA 1
ATOM 736 C C . ILE A 1 94 ? 20.299 -11.000 -36.383 1.00 61.31 94 ILE A C 1
ATOM 738 O O . ILE A 1 94 ? 20.906 -11.411 -37.370 1.00 61.31 94 ILE A O 1
ATOM 742 N N . SER A 1 95 ? 19.388 -11.763 -35.775 1.00 56.62 95 SER A N 1
ATOM 743 C CA . SER A 1 95 ? 19.092 -13.153 -36.164 1.00 56.62 95 SER A CA 1
ATOM 744 C C . SER A 1 95 ? 18.066 -13.295 -37.299 1.00 56.62 95 SER A C 1
ATOM 746 O O . SER A 1 95 ? 17.681 -14.415 -37.635 1.00 56.62 95 SER A O 1
ATOM 748 N N . GLN A 1 96 ? 17.661 -12.198 -37.946 1.00 52.38 96 GLN A N 1
ATOM 749 C CA . GLN A 1 96 ? 16.843 -12.256 -39.155 1.00 52.38 96 GLN A CA 1
ATOM 750 C C . GLN A 1 96 ? 17.747 -12.584 -40.361 1.00 52.38 96 GLN A C 1
ATOM 752 O O . GLN A 1 96 ? 18.579 -11.755 -40.737 1.00 52.38 96 GLN A O 1
ATOM 757 N N . PRO A 1 97 ? 17.640 -13.773 -40.990 1.00 51.81 97 PRO A N 1
ATOM 758 C CA . PRO A 1 97 ? 18.443 -14.073 -42.161 1.00 51.81 97 PRO A CA 1
ATOM 759 C C . PRO A 1 97 ? 17.949 -13.167 -43.287 1.00 51.81 97 PRO A C 1
ATOM 761 O O . PRO A 1 97 ? 16.816 -13.296 -43.755 1.00 51.81 97 PRO A O 1
ATOM 764 N N . THR A 1 98 ? 18.790 -12.236 -43.729 1.00 55.84 98 THR A N 1
ATOM 765 C CA . THR A 1 98 ? 18.596 -11.525 -44.990 1.00 55.84 98 THR A CA 1
ATOM 766 C C . THR A 1 98 ? 18.650 -12.562 -46.106 1.00 55.84 98 THR A C 1
ATOM 768 O O . THR A 1 98 ? 19.708 -12.957 -46.595 1.00 55.84 98 THR A O 1
ATOM 771 N N . GLY A 1 99 ? 17.473 -13.087 -46.453 1.00 47.06 99 GLY A N 1
ATOM 772 C CA . GLY A 1 99 ? 17.287 -13.995 -47.569 1.00 47.06 99 GLY A CA 1
ATOM 773 C C . GLY A 1 99 ? 17.957 -13.401 -48.801 1.00 47.06 99 GLY A C 1
ATOM 774 O O . GLY A 1 99 ? 17.672 -12.268 -49.182 1.00 47.06 99 GLY A O 1
ATOM 775 N N . LYS A 1 100 ? 18.887 -14.167 -49.376 1.00 49.16 100 LYS A N 1
ATOM 776 C CA . LYS A 1 100 ? 19.616 -13.866 -50.609 1.00 49.16 100 LYS A CA 1
ATOM 777 C C . LYS A 1 100 ? 18.662 -13.271 -51.652 1.00 49.16 100 LYS A C 1
ATOM 779 O O . LYS A 1 100 ? 17.921 -14.013 -52.295 1.00 49.16 100 LYS A O 1
ATOM 784 N N . GLN A 1 101 ? 18.698 -11.955 -51.854 1.00 46.22 101 GLN A N 1
ATOM 785 C CA . GLN A 1 101 ? 18.099 -11.355 -53.040 1.00 46.22 101 GLN A CA 1
ATOM 786 C C . GLN A 1 101 ? 18.958 -11.765 -54.233 1.00 46.22 101 GLN A C 1
ATOM 788 O O . GLN A 1 101 ? 20.059 -11.266 -54.456 1.00 46.22 101 GLN A O 1
ATOM 793 N N . LYS A 1 102 ? 18.464 -12.757 -54.970 1.00 42.44 102 LYS A N 1
ATOM 794 C CA . LYS A 1 102 ? 18.986 -13.149 -56.271 1.00 42.44 102 LYS A CA 1
ATOM 795 C C . LYS A 1 102 ? 18.662 -12.002 -57.231 1.00 42.44 102 LYS A C 1
ATOM 797 O O . LYS A 1 102 ? 17.504 -11.812 -57.585 1.00 42.44 102 LYS A O 1
ATOM 802 N N . ILE A 1 103 ? 19.671 -11.217 -57.602 1.00 44.75 103 ILE A N 1
ATOM 803 C CA . ILE A 1 103 ? 19.558 -10.185 -58.635 1.00 44.75 103 ILE A CA 1
ATOM 804 C C . ILE A 1 103 ? 19.306 -10.909 -59.962 1.00 44.75 103 ILE A C 1
ATOM 806 O O . ILE A 1 103 ? 20.215 -11.494 -60.548 1.00 44.75 103 ILE A O 1
ATOM 810 N N . THR A 1 104 ? 18.057 -10.933 -60.417 1.00 42.22 104 THR A N 1
ATOM 811 C CA . THR A 1 104 ? 17.724 -11.248 -61.808 1.00 42.22 104 THR A CA 1
ATOM 812 C C . THR A 1 104 ? 18.012 -10.012 -62.651 1.00 42.22 104 THR A C 1
ATOM 814 O O . THR A 1 104 ? 17.345 -8.992 -62.503 1.00 42.22 104 THR A O 1
ATOM 817 N N . SER A 1 105 ? 19.028 -10.113 -63.512 1.00 44.22 105 SER A N 1
ATOM 818 C CA . SER A 1 105 ? 19.301 -9.167 -64.595 1.00 44.22 105 SER A CA 1
ATOM 819 C C . SER A 1 105 ? 18.092 -9.137 -65.529 1.00 44.22 105 SER A C 1
ATOM 821 O O . SER A 1 105 ? 17.850 -10.104 -66.247 1.00 44.22 105 SER A O 1
ATOM 823 N N . GLY A 1 106 ? 17.310 -8.064 -65.461 1.00 38.12 106 GLY A N 1
ATOM 824 C CA . GLY A 1 106 ? 16.186 -7.790 -66.346 1.00 38.12 106 GLY A CA 1
ATOM 825 C C . GLY A 1 106 ? 16.421 -6.449 -67.018 1.00 38.12 106 GLY A C 1
ATOM 826 O O . GLY A 1 106 ? 16.376 -5.410 -66.364 1.00 38.12 106 GLY A O 1
ATOM 827 N N . GLU A 1 107 ? 16.739 -6.517 -68.305 1.00 49.62 107 GLU A N 1
ATOM 828 C CA . GLU A 1 107 ? 16.873 -5.410 -69.245 1.00 49.62 107 GLU A CA 1
ATOM 829 C C . GLU A 1 107 ? 15.708 -4.426 -69.112 1.00 49.62 107 GLU A C 1
ATOM 831 O O . GLU A 1 107 ? 14.560 -4.853 -69.136 1.00 49.62 107 GLU A O 1
ATOM 836 N N . ASN A 1 108 ? 15.986 -3.121 -69.024 1.00 39.12 108 ASN A N 1
ATOM 837 C CA . ASN A 1 108 ? 15.073 -2.092 -69.521 1.00 39.12 108 ASN A CA 1
ATOM 838 C C . ASN A 1 108 ? 15.848 -0.823 -69.895 1.00 39.12 108 ASN A C 1
ATOM 840 O O . ASN A 1 108 ? 16.529 -0.206 -69.077 1.00 39.12 108 ASN A O 1
ATOM 844 N N .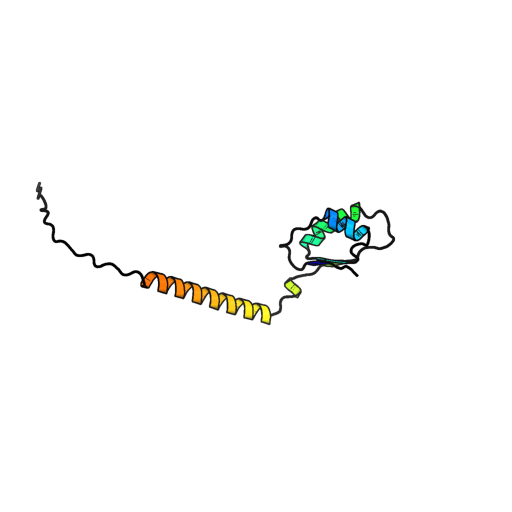 GLN A 1 109 ? 15.74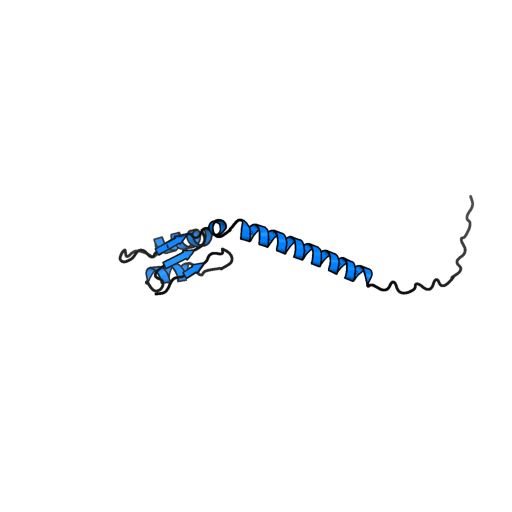9 -0.501 -71.182 1.00 43.47 109 GLN A N 1
ATOM 845 C CA . GLN A 1 109 ? 16.345 0.623 -71.894 1.00 43.47 109 GLN A CA 1
ATOM 846 C C . GLN A 1 109 ? 15.786 1.971 -71.413 1.00 43.47 109 GLN A C 1
ATOM 848 O O . GLN A 1 109 ? 14.584 2.114 -71.195 1.00 43.47 109 GLN A O 1
ATOM 853 N N . CYS A 1 110 ? 16.651 2.983 -71.331 1.00 36.47 110 CYS A N 1
ATOM 854 C CA . CYS A 1 110 ? 16.249 4.387 -71.219 1.00 36.47 110 CYS A CA 1
ATOM 855 C C . CYS A 1 110 ? 15.853 4.933 -72.603 1.00 36.47 110 CYS A C 1
ATOM 857 O O . CYS A 1 110 ? 16.654 4.799 -73.532 1.00 36.47 110 CYS A O 1
ATOM 859 N N . PRO A 1 111 ? 14.715 5.632 -72.767 1.00 51.59 111 PRO A N 1
ATOM 860 C CA . PRO A 1 111 ? 14.519 6.497 -73.918 1.00 51.59 111 PRO A CA 1
ATOM 861 C C . PRO A 1 111 ? 15.210 7.842 -73.670 1.00 51.59 111 PRO A C 1
ATOM 863 O O . PRO A 1 111 ? 14.950 8.533 -72.685 1.00 51.59 111 PRO A O 1
ATOM 866 N N . ILE A 1 112 ? 16.098 8.202 -74.591 1.00 45.03 112 ILE A N 1
ATOM 867 C CA . ILE A 1 112 ? 16.692 9.531 -74.713 1.00 45.03 112 ILE A CA 1
ATOM 868 C C . ILE A 1 112 ? 15.621 10.450 -75.306 1.00 45.03 112 ILE A C 1
ATOM 870 O O . ILE A 1 112 ? 15.130 10.182 -76.399 1.00 45.03 112 ILE A O 1
ATOM 874 N N . HIS A 1 113 ? 15.298 11.549 -74.627 1.00 37.38 113 HIS A N 1
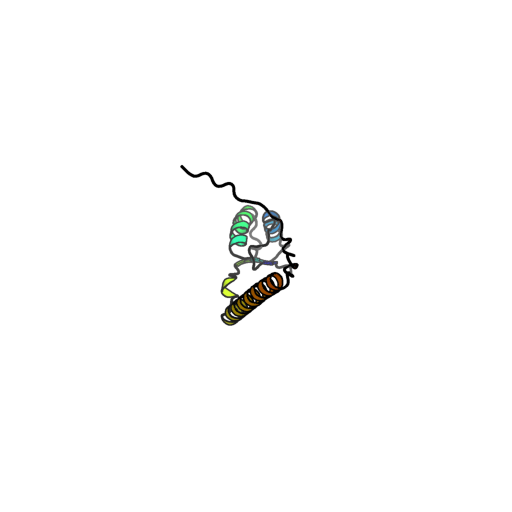ATOM 875 C CA . HIS A 1 113 ? 14.699 12.710 -75.279 1.00 37.38 113 HIS A CA 1
ATOM 876 C C . HIS A 1 113 ? 15.581 13.929 -75.023 1.00 37.38 113 HIS A C 1
ATOM 878 O O . HIS A 1 113 ? 15.631 14.471 -73.922 1.00 37.38 113 HIS A O 1
ATOM 884 N N . SER A 1 114 ? 16.312 14.302 -76.071 1.00 37.91 114 SER A N 1
ATOM 885 C CA . SER A 1 114 ? 17.026 15.566 -76.213 1.00 37.91 114 SER A CA 1
ATOM 886 C C . SER A 1 114 ? 16.048 16.657 -76.657 1.00 37.91 114 SER A C 1
ATOM 888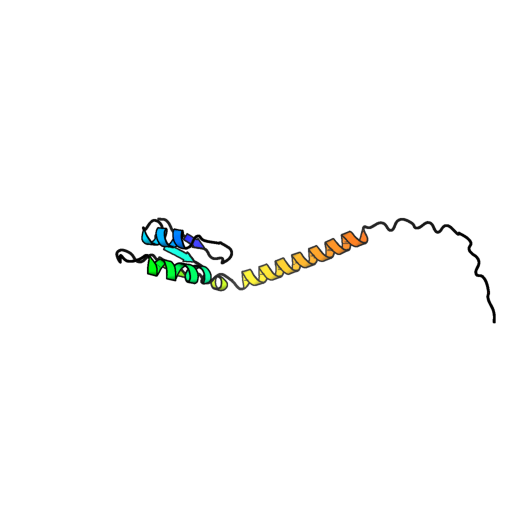 O O . SER A 1 114 ? 15.194 16.404 -77.510 1.00 37.91 114 SER A O 1
ATOM 890 N N . THR A 1 115 ? 16.210 17.857 -76.109 1.00 42.00 115 THR A N 1
ATOM 891 C CA . THR A 1 115 ? 15.852 19.128 -76.762 1.00 42.00 115 THR A CA 1
ATOM 892 C C . THR A 1 115 ? 17.128 19.826 -77.174 1.00 42.00 115 THR A C 1
ATOM 894 O O . THR A 1 115 ? 18.057 19.812 -76.332 1.00 42.00 115 THR A O 1
#

Foldseek 3Di:
DAEEEDLDPPDDDPLLVVLVCQLVVVHQEYEYAPVSCVVNVVNNV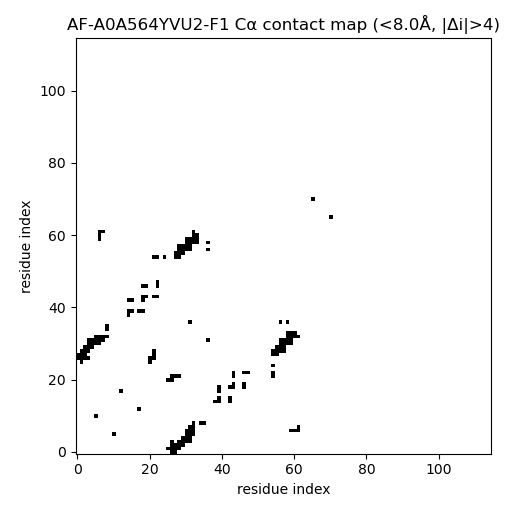VVPPDVPDDRHYHHDDNVVVDDPVNVVVVVVVVVVVVVVVVVVVVVVVVPDPPPDPPDDDDDDDDDDDDD

pLDDT: mean 79.77, std 19.13, range [36.47, 98.25]

Sequence (115 aa):
EASLICSTNRVHFDYLALARSLNQGNIKSVVLAKEHIANLLPLHTSISEDTRSSPNIQEINPAKLLTKESLNTHRQNVSEFVSRFLNDMVKQSISQPTGKQKITSGENQCPIHST

Secondary structure (DSSP, 8-state):
--EEEE--TTPPP-HHHHHHHHHTTSS-EEEEEHHHHHHHHHHHHHH----S---EEEEE-GGGG--HHHHHHHHHHHHHHHHHHHHHHHHHHHTS------------PPPP---